Protein AF-A0A9X8VGM3-F1 (afdb_monomer)

InterPro domains:
  IPR003744 Queuosine precursor transporter [PF02592] (43-74)
  IPR003744 Queuosine precursor transporter [PTHR34300] (1-75)
  IPR003744 Queuosine precursor transporter [TIGR00697] (12-74)

Foldseek 3Di:
DDDDDPVRLVVVVVVLVVQLVVLVVVLVVQQVAWDADPNDIGTSSVVSVVVNVVSVVVNCVSVHVVVVVVVVVVD

pLDDT: mean 82.13, std 11.28, range [47.25, 94.06]

Sequence (75 aa):
MYSFTAQQRFTALVWLSLFHIAIITSSNYLVQLPITVFGFHTTWGAFTFPFIFLATDLTVRIFGAPLARRIILAV

Solvent-accessible surface area (backbone atoms only — not comparable to full-atom values): 4339 Å² total; per-residue (Å²): 130,89,83,73,51,76,67,56,50,51,54,48,50,53,53,52,50,53,51,46,53,52,48,53,53,49,23,66,56,30,48,74,42,77,43,73,57,98,86,42,84,48,32,52,19,75,71,40,52,62,53,54,56,52,51,50,52,50,48,34,66,73,70,29,61,71,57,51,49,52,55,62,74,72,106

Radius of gyration: 16.19 Å; Cα contacts (8 Å, |Δi|>4): 52; chains: 1; bounding box: 36×25×41 Å

Structure (mmCIF, N/CA/C/O backbone):
data_AF-A0A9X8VGM3-F1
#
_entry.id   AF-A0A9X8VGM3-F1
#
loop_
_atom_site.group_PDB
_atom_site.id
_atom_site.type_symbol
_atom_site.label_atom_id
_atom_site.label_alt_id
_atom_site.label_comp_id
_atom_site.label_asym_id
_atom_site.label_entity_id
_atom_site.label_seq_id
_atom_site.pdbx_PDB_ins_code
_atom_site.Cartn_x
_atom_site.Cartn_y
_atom_site.Cartn_z
_atom_site.occupancy
_atom_site.B_iso_or_equiv
_atom_site.auth_seq_id
_atom_site.auth_comp_id
_atom_site.auth_asym_id
_atom_site.auth_atom_id
_atom_site.pdbx_PDB_model_num
ATOM 1 N N . MET A 1 1 ? -7.007 15.678 19.190 1.00 51.94 1 MET A N 1
ATOM 2 C CA . MET A 1 1 ? -6.977 14.238 18.850 1.00 51.94 1 MET A CA 1
ATOM 3 C C . MET A 1 1 ? -8.313 13.892 18.21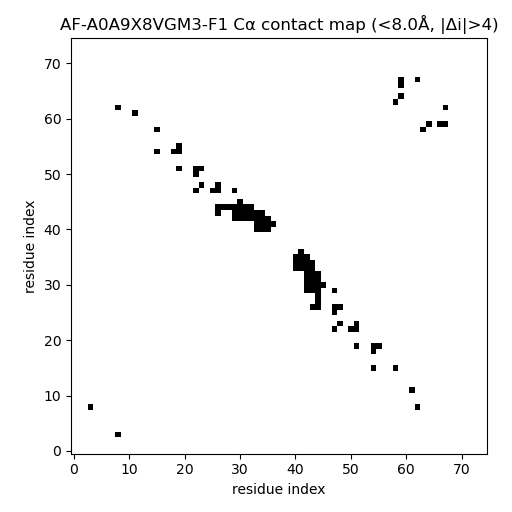9 1.00 51.94 1 MET A C 1
ATOM 5 O O . MET A 1 1 ? -9.327 14.166 18.844 1.00 51.94 1 MET A O 1
ATOM 9 N N . TYR A 1 2 ? -8.341 13.392 16.984 1.00 57.59 2 TYR A N 1
ATOM 10 C CA . TYR A 1 2 ? -9.599 13.005 16.338 1.00 57.59 2 TYR A CA 1
ATOM 11 C C . TYR A 1 2 ? -10.190 11.786 17.062 1.00 57.59 2 TYR A C 1
ATOM 13 O O . TYR A 1 2 ? -9.619 10.697 17.017 1.00 57.59 2 TYR A O 1
ATOM 21 N N . SER A 1 3 ? -11.310 11.968 17.762 1.00 61.62 3 SER A N 1
ATOM 22 C CA . SER A 1 3 ? -12.047 10.870 18.393 1.00 61.62 3 SER A CA 1
ATOM 23 C C . SER A 1 3 ? -13.001 10.255 17.376 1.00 61.62 3 SER A C 1
ATOM 25 O O . SER A 1 3 ? -14.141 10.685 17.243 1.00 61.62 3 SER A O 1
ATOM 27 N N . PHE A 1 4 ? -12.522 9.256 16.637 1.00 66.94 4 PHE A N 1
ATOM 28 C CA . PHE A 1 4 ? -13.372 8.464 15.748 1.00 66.94 4 PHE A CA 1
ATOM 29 C C . PHE A 1 4 ? -14.244 7.493 16.547 1.00 66.94 4 PHE A C 1
ATOM 31 O O . PHE A 1 4 ? -13.737 6.783 17.422 1.00 66.94 4 PHE A O 1
ATOM 38 N N . THR A 1 5 ? -15.531 7.417 16.208 1.00 80.00 5 THR A N 1
ATOM 39 C CA . THR A 1 5 ? -16.447 6.406 16.754 1.00 80.00 5 THR A CA 1
ATOM 40 C C . THR A 1 5 ? -16.076 5.006 16.247 1.00 80.00 5 THR A C 1
ATOM 42 O O . THR A 1 5 ? -15.407 4.856 15.221 1.00 80.00 5 THR A O 1
ATOM 45 N N . ALA A 1 6 ? -16.505 3.947 16.945 1.00 75.69 6 ALA A N 1
ATOM 46 C CA . ALA A 1 6 ? -16.213 2.564 16.543 1.00 75.69 6 ALA A CA 1
ATOM 47 C C . ALA A 1 6 ? -16.680 2.256 15.105 1.00 75.69 6 ALA A C 1
ATOM 49 O O . ALA A 1 6 ? -15.968 1.604 14.342 1.00 75.69 6 ALA A O 1
ATOM 50 N N . GLN A 1 7 ? -17.827 2.809 14.707 1.00 79.75 7 GLN A N 1
ATOM 51 C CA . GLN A 1 7 ? -18.371 2.676 13.358 1.00 79.75 7 GLN A CA 1
ATOM 52 C C . GLN A 1 7 ? -17.513 3.404 12.309 1.00 79.75 7 GLN A C 1
ATOM 54 O O . GLN A 1 7 ? -17.233 2.843 11.254 1.00 79.75 7 GLN A O 1
ATOM 59 N N . GLN A 1 8 ? -17.017 4.611 12.608 1.00 79.19 8 GLN A N 1
ATOM 60 C CA . GLN A 1 8 ? -16.108 5.343 11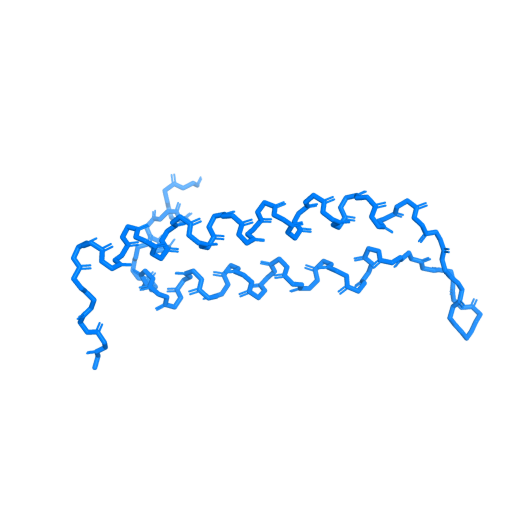.714 1.00 79.19 8 GLN A CA 1
ATOM 61 C C . GLN A 1 8 ? -14.777 4.612 11.517 1.00 79.19 8 GLN A C 1
ATOM 63 O O . GLN A 1 8 ? -14.244 4.603 10.410 1.00 79.19 8 GLN A O 1
ATOM 68 N N . ARG A 1 9 ? -14.257 3.959 12.564 1.00 75.06 9 ARG A N 1
ATOM 69 C CA . ARG A 1 9 ? -13.042 3.137 12.468 1.00 75.06 9 ARG A CA 1
ATOM 70 C C . ARG A 1 9 ? -13.245 1.927 11.565 1.00 75.06 9 ARG A C 1
ATOM 72 O O . ARG A 1 9 ? -12.376 1.644 10.751 1.00 75.06 9 ARG A O 1
ATOM 79 N N . PHE A 1 10 ? -14.385 1.246 11.673 1.00 78.25 10 PHE A N 1
ATOM 80 C CA . PHE A 1 10 ? -14.707 0.114 10.804 1.00 78.25 10 PHE A CA 1
ATOM 81 C C . PHE A 1 10 ? -14.840 0.543 9.337 1.00 78.25 10 PHE A C 1
ATOM 83 O O . PHE A 1 10 ? -14.215 -0.046 8.461 1.00 78.25 10 PHE A O 1
ATOM 90 N N . THR A 1 11 ? -15.569 1.627 9.069 1.00 82.75 11 THR A N 1
ATOM 91 C CA . THR A 1 11 ? -15.682 2.185 7.716 1.00 82.75 11 THR A CA 1
ATOM 92 C C . THR A 1 11 ? -14.315 2.599 7.163 1.00 82.75 11 THR A C 1
ATOM 94 O O . THR A 1 11 ? -14.004 2.299 6.013 1.00 82.75 11 THR A O 1
ATOM 97 N N . ALA A 1 12 ? -13.461 3.221 7.983 1.00 81.56 12 ALA A N 1
ATOM 98 C CA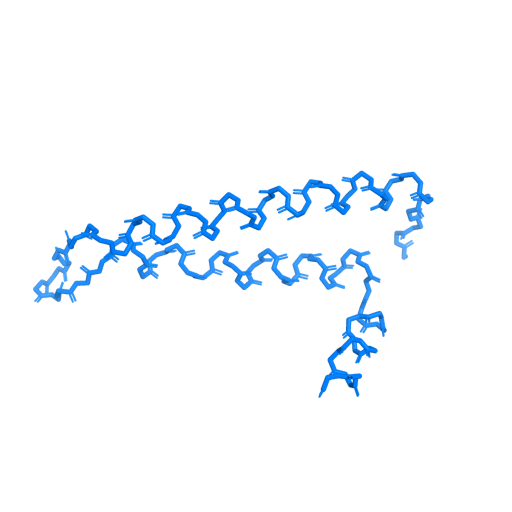 . ALA A 1 12 ? -12.095 3.557 7.592 1.00 81.56 12 ALA A CA 1
ATOM 99 C C . ALA A 1 12 ? -11.252 2.308 7.288 1.00 81.56 12 ALA A C 1
ATOM 101 O O . ALA A 1 12 ? -10.525 2.315 6.300 1.00 81.56 12 ALA A O 1
ATOM 102 N N . LEU A 1 13 ? -11.373 1.229 8.076 1.00 83.06 13 LEU A N 1
ATOM 103 C CA . LEU A 1 13 ? -10.687 -0.043 7.807 1.00 83.06 13 LEU A CA 1
ATOM 104 C C . LEU A 1 13 ? -11.082 -0.600 6.443 1.00 83.06 13 LEU A C 1
ATOM 106 O O . LEU A 1 13 ? -10.207 -0.988 5.673 1.00 83.06 13 LEU A O 1
ATOM 110 N N . VAL A 1 14 ? -12.381 -0.622 6.139 1.00 86.62 14 VAL A N 1
ATOM 111 C CA . VAL A 1 14 ? -12.892 -1.137 4.864 1.00 86.62 14 VAL A CA 1
ATOM 112 C C . VAL A 1 14 ? -12.345 -0.312 3.701 1.00 86.62 14 VAL A C 1
ATOM 114 O O . VAL A 1 14 ? -11.756 -0.875 2.781 1.00 86.62 14 VAL A O 1
ATOM 117 N N . TRP A 1 15 ? -12.456 1.018 3.764 1.00 85.88 15 TRP A N 1
ATOM 118 C CA . TRP A 1 15 ? -11.950 1.893 2.704 1.00 85.88 15 TRP A CA 1
ATOM 119 C C . TRP A 1 15 ? -10.435 1.804 2.527 1.00 85.88 15 TRP A C 1
ATOM 121 O O . TRP A 1 15 ? -9.962 1.706 1.397 1.00 85.88 15 TRP A O 1
ATOM 131 N N . LEU A 1 16 ? -9.669 1.786 3.620 1.00 86.62 16 LEU A N 1
ATOM 132 C CA . LEU A 1 16 ? -8.213 1.648 3.561 1.00 86.62 16 LEU A CA 1
ATOM 133 C C . LEU A 1 16 ? -7.790 0.282 3.021 1.00 86.62 16 LEU A C 1
ATOM 135 O O . LEU A 1 16 ? -6.831 0.212 2.256 1.00 86.62 16 LEU A O 1
ATOM 139 N N . SER A 1 17 ? -8.506 -0.788 3.371 1.00 87.56 17 SER A N 1
ATOM 140 C CA . SER A 1 17 ? -8.233 -2.135 2.855 1.00 87.56 17 SER A CA 1
ATOM 141 C C . SER A 1 17 ? -8.509 -2.216 1.356 1.00 87.56 17 SER A C 1
ATOM 143 O O . SER A 1 17 ? -7.660 -2.687 0.603 1.00 87.56 17 SER A O 1
ATOM 145 N N . LEU A 1 18 ? -9.650 -1.690 0.898 1.00 91.94 18 LEU A N 1
ATOM 146 C CA . LEU A 1 18 ? -9.973 -1.609 -0.530 1.00 91.94 18 LEU A CA 1
ATOM 147 C C . LEU A 1 18 ? -8.940 -0.773 -1.294 1.00 91.94 18 LEU A C 1
ATOM 149 O O . LEU A 1 18 ? -8.504 -1.171 -2.372 1.00 91.94 18 LEU A O 1
ATOM 153 N N . PHE A 1 19 ? -8.499 0.344 -0.715 1.00 89.06 19 PHE A N 1
ATOM 154 C CA . PHE A 1 19 ? -7.462 1.192 -1.294 1.00 89.06 19 PHE A CA 1
ATOM 155 C C . PHE A 1 19 ? -6.117 0.459 -1.429 1.00 89.06 19 PHE A C 1
ATOM 157 O O . PHE A 1 19 ? -5.498 0.514 -2.491 1.00 89.06 19 PHE A O 1
ATOM 164 N N . HIS A 1 20 ? -5.694 -0.294 -0.406 1.00 91.00 20 HIS A N 1
ATOM 165 C CA . HIS A 1 20 ? -4.490 -1.130 -0.486 1.00 91.00 20 HIS A CA 1
ATOM 166 C C . HIS A 1 20 ? -4.602 -2.184 -1.579 1.00 91.00 20 HIS A C 1
ATOM 168 O O . HIS A 1 20 ? -3.701 -2.304 -2.406 1.00 91.00 20 HIS A O 1
ATOM 174 N N . ILE A 1 21 ? -5.707 -2.932 -1.602 1.00 92.00 21 ILE A N 1
ATOM 175 C CA . ILE A 1 21 ? -5.935 -3.988 -2.592 1.00 92.00 21 ILE A CA 1
ATOM 176 C C . ILE A 1 21 ? -5.880 -3.402 -4.006 1.00 92.00 21 ILE A C 1
ATOM 178 O O . ILE A 1 21 ? -5.198 -3.957 -4.869 1.00 92.00 21 ILE A O 1
ATOM 182 N N . ALA A 1 22 ? -6.532 -2.260 -4.236 1.00 93.06 22 ALA A N 1
ATOM 183 C CA . ALA A 1 22 ? -6.523 -1.585 -5.527 1.00 93.06 22 ALA A CA 1
ATOM 184 C C . ALA A 1 22 ? -5.103 -1.177 -5.955 1.00 93.06 22 ALA A C 1
ATOM 186 O O . ALA A 1 22 ? -4.704 -1.474 -7.084 1.00 93.06 22 ALA A O 1
ATOM 187 N N . ILE A 1 23 ? -4.315 -0.559 -5.066 1.00 91.44 23 ILE A N 1
ATOM 188 C CA . ILE A 1 23 ? -2.935 -0.146 -5.375 1.00 91.44 23 ILE A CA 1
ATOM 189 C C . ILE A 1 23 ? -2.038 -1.355 -5.634 1.00 91.44 23 ILE A C 1
ATOM 191 O O . ILE A 1 23 ? -1.286 -1.349 -6.609 1.00 91.44 23 ILE A O 1
ATOM 195 N N . ILE A 1 24 ? -2.097 -2.386 -4.787 1.00 92.25 24 ILE A N 1
ATOM 196 C CA . ILE A 1 24 ? -1.249 -3.580 -4.910 1.00 92.25 24 ILE A CA 1
ATOM 197 C C . ILE A 1 24 ? -1.557 -4.306 -6.219 1.00 92.25 24 ILE A C 1
ATOM 199 O O . ILE A 1 24 ? -0.636 -4.648 -6.962 1.00 92.25 24 ILE A O 1
ATOM 203 N N . THR A 1 25 ? -2.841 -4.500 -6.527 1.00 94.06 25 THR A N 1
ATOM 204 C CA . THR A 1 25 ? -3.279 -5.170 -7.760 1.00 94.06 25 THR A CA 1
ATOM 205 C C . THR A 1 25 ? -2.850 -4.373 -8.987 1.00 94.06 25 THR A C 1
ATOM 207 O O . THR A 1 25 ? -2.226 -4.921 -9.895 1.00 94.06 25 THR A O 1
ATOM 210 N N . SER A 1 26 ? -3.105 -3.060 -8.985 1.00 93.06 26 SER A N 1
ATOM 211 C CA . SER A 1 26 ? -2.713 -2.177 -10.089 1.00 93.06 26 SER A CA 1
ATOM 212 C C . SER A 1 26 ? -1.195 -2.160 -10.273 1.00 93.06 26 SER A C 1
ATOM 214 O O . SER A 1 26 ? -0.714 -2.273 -11.393 1.00 93.06 26 SER A O 1
ATOM 216 N N . SER A 1 27 ? -0.424 -2.099 -9.184 1.00 92.12 27 SER A N 1
ATOM 217 C CA . SER A 1 27 ? 1.044 -2.101 -9.239 1.00 92.12 27 SER A CA 1
ATOM 218 C C . SER A 1 27 ? 1.600 -3.402 -9.807 1.00 92.12 27 SER A C 1
ATOM 220 O O . SER A 1 27 ? 2.476 -3.362 -10.664 1.00 92.12 27 SER A O 1
ATOM 222 N N . ASN A 1 28 ? 1.063 -4.553 -9.390 1.00 92.44 28 ASN A N 1
ATOM 223 C CA . ASN A 1 28 ? 1.479 -5.855 -9.920 1.00 92.44 28 ASN A CA 1
ATOM 224 C C . ASN A 1 28 ? 1.218 -5.984 -11.426 1.00 92.44 28 ASN A C 1
ATOM 226 O O . ASN A 1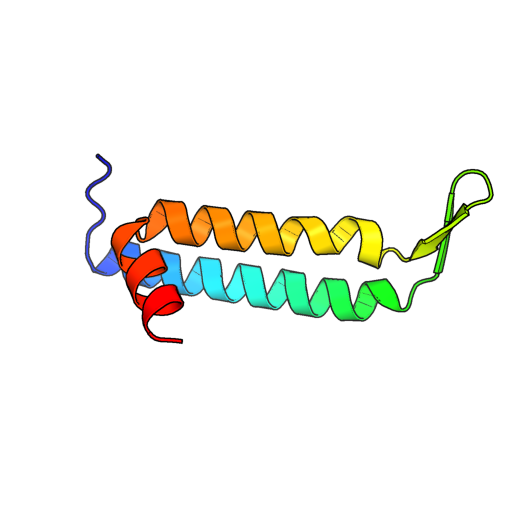 28 ? 2.002 -6.603 -12.146 1.00 92.44 28 ASN A O 1
ATOM 230 N N . TYR A 1 29 ? 0.138 -5.378 -11.918 1.00 92.69 29 TYR A N 1
ATOM 231 C CA . TYR A 1 29 ? -0.124 -5.315 -13.350 1.00 92.69 29 TYR A CA 1
ATOM 232 C C . TYR A 1 29 ? 0.844 -4.359 -14.064 1.00 92.69 29 TYR A C 1
ATOM 234 O O . TYR A 1 29 ? 1.469 -4.718 -15.058 1.00 92.69 29 TYR A O 1
ATOM 242 N N . LEU A 1 30 ? 1.035 -3.154 -13.523 1.00 91.25 30 LEU A N 1
ATOM 243 C CA . LEU A 1 30 ? 1.842 -2.094 -14.135 1.00 91.25 30 LEU A CA 1
ATOM 244 C C . LEU A 1 30 ? 3.347 -2.389 -14.165 1.00 91.25 30 LEU A C 1
ATOM 246 O O . LEU A 1 30 ? 4.058 -1.849 -15.010 1.00 91.25 30 LEU A O 1
ATOM 250 N N . VAL A 1 31 ? 3.844 -3.278 -13.304 1.00 92.56 31 VAL A N 1
ATOM 251 C CA . VAL A 1 31 ? 5.221 -3.795 -13.395 1.00 92.56 31 VAL A CA 1
ATOM 252 C C . VAL A 1 31 ? 5.493 -4.468 -14.739 1.00 92.56 31 VAL A C 1
ATOM 254 O O . VAL A 1 31 ? 6.618 -4.426 -15.222 1.00 92.56 31 VAL A O 1
ATOM 257 N N . GLN A 1 32 ? 4.477 -5.055 -15.367 1.00 89.31 32 GLN A N 1
ATOM 258 C CA . GLN A 1 32 ? 4.632 -5.771 -16.633 1.00 89.31 32 GLN A CA 1
ATOM 259 C C . GLN A 1 32 ? 4.716 -4.830 -17.836 1.00 89.31 32 GLN A C 1
ATOM 261 O O . GLN A 1 32 ? 5.041 -5.277 -18.931 1.00 89.31 32 GLN A O 1
ATOM 266 N N . LEU A 1 33 ? 4.413 -3.541 -17.652 1.00 91.69 33 LEU A N 1
ATOM 267 C CA . LEU A 1 33 ? 4.415 -2.549 -18.717 1.00 91.69 33 LEU A CA 1
ATOM 268 C C . LEU A 1 33 ? 5.759 -1.801 -18.727 1.00 91.69 33 LEU A C 1
ATOM 270 O O . LEU A 1 33 ? 5.964 -0.906 -17.895 1.00 91.69 33 LEU A O 1
ATOM 274 N N . PRO A 1 34 ? 6.683 -2.149 -19.643 1.00 89.69 34 PRO A N 1
ATOM 275 C CA . PRO A 1 34 ? 7.969 -1.482 -19.753 1.00 89.69 34 PRO A CA 1
ATOM 276 C C . PRO A 1 34 ? 7.800 -0.076 -20.328 1.00 89.69 34 PRO A C 1
ATOM 278 O O . PRO A 1 34 ? 6.994 0.167 -21.228 1.00 89.69 34 PRO A O 1
ATOM 281 N N . ILE A 1 35 ? 8.590 0.856 -19.814 1.00 92.50 35 ILE A N 1
ATOM 282 C CA . ILE A 1 35 ? 8.623 2.256 -20.230 1.00 92.50 35 ILE A CA 1
ATOM 283 C C . ILE A 1 35 ? 10.090 2.672 -20.312 1.00 92.50 35 ILE A C 1
ATOM 285 O O . ILE A 1 35 ? 10.923 2.243 -19.516 1.00 92.50 35 ILE A O 1
ATOM 289 N N . THR A 1 36 ? 10.419 3.533 -21.269 1.00 88.31 36 THR A N 1
ATOM 290 C CA . THR A 1 36 ? 11.763 4.112 -21.352 1.00 88.31 36 THR A CA 1
ATOM 291 C C . THR A 1 36 ? 11.665 5.607 -21.093 1.00 88.31 36 THR A C 1
ATOM 293 O O . THR A 1 36 ? 10.980 6.313 -21.828 1.00 88.31 3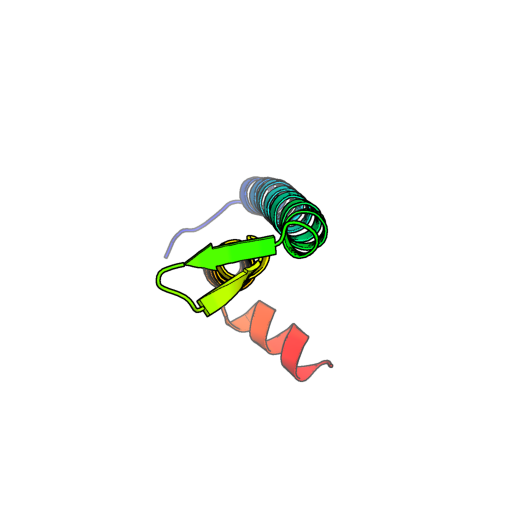6 THR A O 1
ATOM 296 N N . VAL A 1 37 ? 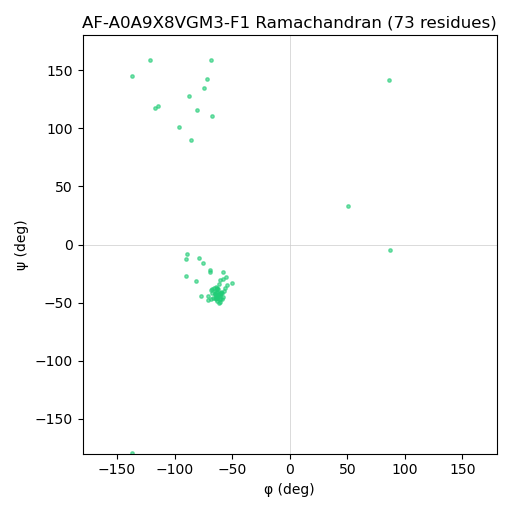12.326 6.090 -20.042 1.00 87.19 37 VAL A N 1
ATOM 297 C CA . VAL A 1 37 ? 12.328 7.507 -19.648 1.00 87.19 37 VAL A CA 1
ATOM 298 C C . VAL A 1 37 ? 13.750 8.032 -19.751 1.00 87.19 37 VAL A C 1
ATOM 300 O O . VAL A 1 37 ? 14.628 7.536 -19.056 1.00 87.19 37 VAL A O 1
ATOM 303 N N . PHE A 1 38 ? 13.999 9.013 -20.623 1.00 87.06 38 PHE A N 1
ATOM 304 C CA . PHE A 1 38 ? 15.336 9.604 -20.824 1.00 87.06 38 PHE A CA 1
ATOM 305 C C . PHE A 1 38 ? 16.464 8.570 -21.054 1.00 87.06 38 PHE A C 1
ATOM 307 O O . PHE A 1 38 ? 17.596 8.779 -20.632 1.00 87.06 38 PHE A O 1
ATOM 314 N N . GLY A 1 39 ? 16.159 7.439 -21.703 1.00 86.81 39 GLY A N 1
ATOM 315 C CA . GLY A 1 39 ? 17.113 6.347 -21.947 1.00 86.81 39 GLY A CA 1
ATOM 316 C C . GLY A 1 39 ? 17.219 5.305 -20.824 1.00 86.81 39 GLY A C 1
ATOM 317 O O . GLY A 1 39 ? 17.884 4.291 -21.006 1.00 86.81 39 GLY A O 1
ATOM 318 N N . PHE A 1 40 ? 16.531 5.499 -19.696 1.00 86.88 40 PHE A N 1
ATOM 319 C CA . PHE A 1 40 ? 16.423 4.500 -18.634 1.00 86.88 40 PHE A CA 1
ATOM 320 C C . PHE A 1 40 ? 15.246 3.560 -18.885 1.00 86.88 40 PHE A C 1
ATOM 322 O O . PHE A 1 40 ? 14.110 4.010 -19.044 1.00 86.88 40 PHE A O 1
ATOM 329 N N . HIS A 1 41 ? 15.509 2.254 -18.863 1.00 87.75 41 HIS A N 1
ATOM 330 C CA . HIS A 1 41 ? 14.469 1.231 -18.891 1.00 87.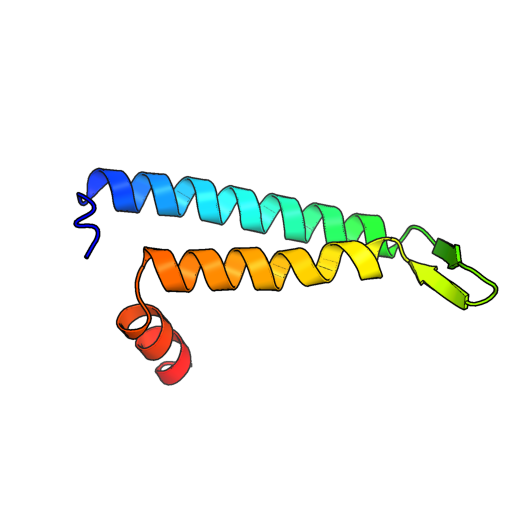75 41 HIS A CA 1
ATOM 331 C C . HIS A 1 41 ? 13.888 1.051 -17.490 1.00 87.75 41 HIS A C 1
ATOM 333 O O . HIS A 1 41 ? 14.580 0.636 -16.563 1.00 87.75 41 HIS A O 1
ATOM 339 N N . THR A 1 42 ? 12.612 1.374 -17.334 1.00 91.38 42 THR A N 1
ATOM 340 C CA . THR A 1 42 ? 11.864 1.174 -16.093 1.00 91.38 42 THR A CA 1
ATOM 341 C C . THR A 1 42 ? 10.481 0.615 -16.417 1.00 91.38 42 THR A C 1
ATOM 343 O O . THR A 1 42 ? 10.161 0.342 -17.572 1.00 91.38 42 THR A O 1
ATOM 346 N N . THR A 1 43 ? 9.657 0.379 -15.409 1.00 93.31 43 THR A N 1
ATOM 347 C CA . THR A 1 43 ? 8.278 -0.082 -15.589 1.00 93.31 43 THR A CA 1
ATOM 348 C C . THR A 1 43 ? 7.333 0.916 -14.950 1.00 93.31 43 THR A C 1
ATOM 350 O O . THR A 1 43 ? 7.721 1.669 -14.052 1.00 93.31 43 THR A O 1
ATOM 353 N N . TRP A 1 44 ? 6.068 0.920 -15.372 1.00 91.75 44 TRP A N 1
ATOM 354 C CA . TRP A 1 44 ? 5.051 1.739 -14.704 1.00 91.75 44 TRP A CA 1
ATOM 355 C C . TRP A 1 44 ? 4.921 1.393 -13.212 1.00 91.75 44 TRP A C 1
ATOM 357 O O . TRP A 1 44 ? 4.557 2.253 -12.410 1.00 91.75 44 TRP A O 1
ATOM 367 N N . GLY A 1 45 ? 5.310 0.174 -12.823 1.00 88.00 45 GLY A N 1
ATOM 368 C CA . GLY A 1 45 ? 5.410 -0.252 -11.429 1.00 88.00 45 GLY A CA 1
ATOM 369 C C . GLY A 1 45 ? 6.279 0.662 -10.559 1.00 88.00 45 GLY A C 1
ATOM 370 O O . GLY A 1 45 ? 5.932 0.912 -9.406 1.00 88.00 45 GLY A O 1
ATOM 371 N N . ALA A 1 46 ? 7.359 1.236 -11.102 1.00 88.94 46 ALA A N 1
ATOM 372 C CA . ALA A 1 46 ? 8.233 2.141 -10.350 1.00 88.94 46 ALA A CA 1
ATOM 373 C C . ALA A 1 46 ? 7.495 3.390 -9.835 1.00 88.94 46 ALA A C 1
ATOM 375 O O . ALA A 1 46 ? 7.824 3.908 -8.769 1.00 88.94 46 ALA A O 1
ATOM 376 N N . PHE A 1 47 ? 6.471 3.849 -10.559 1.00 89.50 47 PHE A N 1
ATOM 377 C CA . PHE A 1 47 ? 5.639 4.97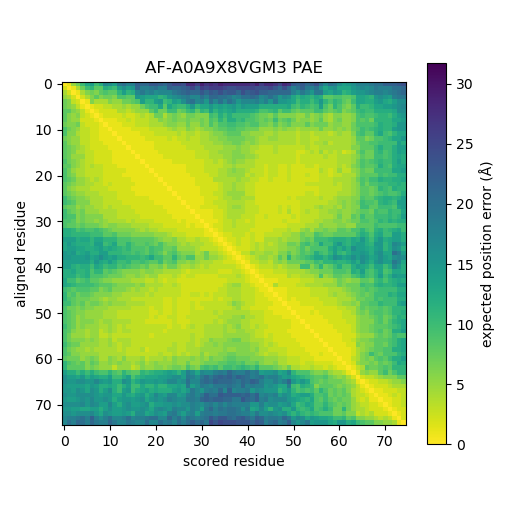2 -10.137 1.00 89.50 47 PHE A CA 1
ATOM 378 C C . PHE A 1 47 ? 4.559 4.558 -9.130 1.00 89.50 47 PHE A C 1
ATOM 380 O O . PHE A 1 47 ? 4.193 5.351 -8.266 1.00 89.50 47 PHE A O 1
ATOM 387 N N . THR A 1 48 ? 4.050 3.326 -9.201 1.00 89.94 48 THR A N 1
ATOM 388 C CA . THR A 1 48 ? 2.907 2.903 -8.379 1.00 89.94 48 THR A CA 1
ATOM 389 C C . THR A 1 48 ? 3.291 2.299 -7.030 1.00 89.94 48 THR A C 1
ATOM 391 O O . THR A 1 48 ? 2.539 2.442 -6.067 1.00 89.94 48 THR A O 1
ATOM 394 N N . PHE A 1 49 ? 4.478 1.700 -6.903 1.00 89.19 49 PHE A N 1
ATOM 395 C CA . PHE A 1 49 ? 4.959 1.149 -5.629 1.00 89.19 49 PHE A CA 1
ATOM 396 C C . PHE A 1 49 ? 5.024 2.160 -4.466 1.00 89.19 49 PHE A C 1
ATOM 398 O O . PHE A 1 49 ? 4.610 1.797 -3.361 1.00 89.19 49 PHE A O 1
ATOM 405 N N . PRO A 1 50 ? 5.454 3.425 -4.657 1.00 91.75 50 PRO A N 1
ATOM 406 C CA . PRO A 1 50 ? 5.421 4.436 -3.597 1.00 91.75 50 PRO A CA 1
ATOM 407 C C . PRO A 1 50 ? 4.037 4.652 -2.962 1.00 91.75 50 PRO A C 1
ATOM 409 O O . PRO A 1 50 ? 3.944 4.984 -1.779 1.00 91.75 50 PRO A O 1
ATOM 412 N N . PHE A 1 51 ? 2.948 4.409 -3.698 1.00 90.19 51 PHE A N 1
ATOM 413 C CA . PHE A 1 51 ? 1.592 4.564 -3.165 1.00 90.19 51 PHE A CA 1
ATOM 414 C C . PHE A 1 51 ? 1.236 3.500 -2.114 1.00 90.19 51 PHE A C 1
ATOM 416 O O . PHE A 1 51 ? 0.402 3.766 -1.250 1.00 90.19 51 PHE A O 1
ATOM 423 N N . ILE A 1 52 ? 1.892 2.331 -2.117 1.00 90.19 52 ILE A N 1
ATOM 424 C CA . ILE A 1 52 ? 1.702 1.300 -1.079 1.00 90.19 52 ILE A CA 1
ATOM 425 C C . ILE A 1 52 ? 2.182 1.824 0.280 1.00 90.19 52 ILE A C 1
ATOM 427 O O . ILE A 1 52 ? 1.493 1.671 1.293 1.00 90.19 52 ILE A O 1
ATOM 431 N N . PHE A 1 53 ? 3.334 2.500 0.300 1.00 88.31 53 PHE A N 1
ATOM 432 C CA . PHE A 1 53 ? 3.856 3.132 1.511 1.00 88.31 53 PHE A CA 1
ATOM 433 C C . PHE A 1 53 ? 2.939 4.254 1.998 1.00 88.31 53 PHE A C 1
ATOM 435 O O . PHE A 1 53 ? 2.673 4.342 3.194 1.00 88.31 53 PHE A O 1
ATOM 442 N N . LEU A 1 54 ? 2.400 5.066 1.083 1.00 88.56 54 LEU A N 1
ATOM 443 C CA . LEU A 1 54 ? 1.439 6.118 1.423 1.00 88.56 54 LEU A CA 1
ATOM 444 C C . LEU A 1 54 ? 0.167 5.548 2.072 1.00 88.56 54 LEU A C 1
ATOM 446 O O . LEU A 1 54 ? -0.283 6.046 3.103 1.00 88.56 54 LEU A O 1
ATOM 450 N N . ALA A 1 55 ? -0.404 4.489 1.494 1.00 87.44 55 ALA A N 1
ATOM 451 C CA . ALA A 1 55 ? -1.581 3.818 2.041 1.00 87.44 55 ALA A CA 1
ATOM 452 C C . ALA A 1 55 ? -1.306 3.246 3.445 1.00 87.44 55 ALA A C 1
ATOM 454 O O . ALA A 1 55 ? -2.121 3.394 4.367 1.00 87.44 55 ALA A O 1
ATOM 455 N N . THR A 1 56 ? -0.125 2.652 3.625 1.00 86.50 56 THR A N 1
ATOM 456 C CA . THR A 1 56 ? 0.324 2.113 4.913 1.00 86.50 56 THR A CA 1
ATOM 457 C C . THR A 1 56 ? 0.481 3.228 5.954 1.00 86.50 56 THR A C 1
ATOM 459 O O . THR A 1 56 ? -0.046 3.101 7.060 1.00 86.50 56 THR A O 1
ATOM 462 N N . ASP A 1 57 ? 1.112 4.357 5.608 1.00 86.25 57 ASP A N 1
ATOM 463 C CA . ASP A 1 57 ? 1.268 5.509 6.514 1.00 86.25 57 ASP A CA 1
ATOM 464 C C . ASP A 1 57 ? -0.091 6.080 6.950 1.00 86.25 57 ASP A C 1
ATOM 466 O O . ASP A 1 57 ? -0.323 6.312 8.139 1.00 86.25 57 ASP A O 1
ATOM 470 N N . LEU A 1 58 ? -1.039 6.223 6.016 1.00 83.25 58 LEU A N 1
ATOM 471 C CA . LEU A 1 58 ? -2.407 6.656 6.323 1.00 83.25 58 LEU A CA 1
ATOM 472 C C . 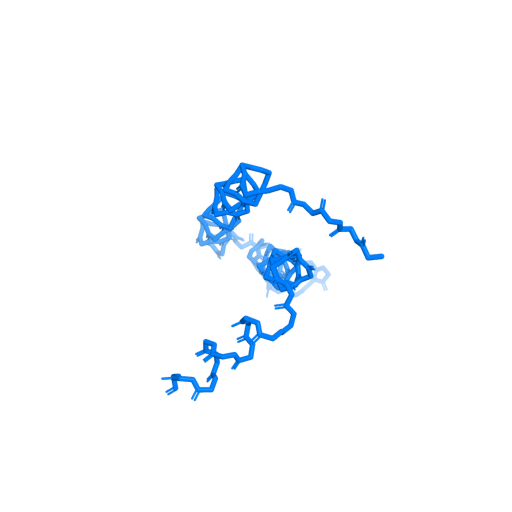LEU A 1 58 ? -3.097 5.716 7.317 1.00 83.25 58 LEU A C 1
ATOM 474 O O . LEU A 1 58 ? -3.748 6.172 8.258 1.00 83.25 58 LEU A O 1
ATOM 478 N N . THR A 1 59 ? -2.911 4.408 7.151 1.00 83.62 59 THR A N 1
ATOM 479 C CA . THR A 1 59 ? -3.463 3.398 8.062 1.00 83.62 59 THR A CA 1
ATOM 480 C C . THR A 1 59 ? -2.873 3.546 9.463 1.00 83.62 59 THR A C 1
ATOM 482 O O . THR A 1 59 ? -3.615 3.597 10.446 1.00 83.62 59 THR A O 1
ATOM 485 N N . VAL A 1 60 ? -1.553 3.712 9.572 1.00 83.69 60 VAL A N 1
ATOM 486 C CA . VAL A 1 60 ? -0.871 3.931 10.859 1.00 83.69 60 VAL A CA 1
ATOM 487 C C . VAL A 1 60 ? -1.321 5.237 11.523 1.00 83.69 60 VAL A C 1
ATOM 489 O O . VAL A 1 60 ? -1.508 5.272 12.741 1.00 83.69 60 VAL A O 1
ATOM 492 N N . ARG A 1 61 ? -1.560 6.303 10.750 1.00 82.50 61 ARG A N 1
ATOM 493 C CA . ARG A 1 61 ? -2.080 7.577 11.274 1.00 82.50 61 ARG A CA 1
ATOM 494 C C . ARG A 1 61 ? -3.519 7.473 11.775 1.00 82.50 61 ARG A C 1
ATOM 496 O O . ARG A 1 61 ? -3.838 8.079 12.795 1.00 82.50 61 ARG A O 1
ATOM 503 N N . ILE A 1 62 ? -4.376 6.719 11.086 1.00 76.56 62 ILE A N 1
ATOM 504 C CA . ILE A 1 62 ? -5.804 6.591 11.420 1.00 76.56 62 ILE A CA 1
ATOM 505 C C . ILE A 1 62 ? -6.026 5.658 12.618 1.00 76.56 62 ILE A C 1
ATOM 507 O O . ILE A 1 62 ? -6.787 6.000 13.524 1.00 76.56 62 ILE A O 1
ATOM 511 N N . PHE A 1 63 ? -5.350 4.506 12.667 1.00 73.69 63 PHE A N 1
ATOM 512 C CA . PHE A 1 63 ? -5.489 3.542 13.774 1.00 73.69 63 PHE A CA 1
ATOM 513 C C . PHE A 1 63 ? -4.521 3.786 14.931 1.00 73.69 63 PHE A C 1
ATOM 515 O O . PHE A 1 63 ? -4.664 3.199 16.005 1.00 73.69 63 PHE A O 1
ATOM 522 N N . GLY A 1 64 ? -3.579 4.703 14.734 1.00 70.19 64 GLY A N 1
ATOM 523 C CA . GLY A 1 64 ? -2.603 5.112 15.720 1.00 70.19 64 GLY A CA 1
ATOM 524 C C . GLY A 1 64 ? -1.357 4.229 15.728 1.00 70.19 64 GLY A C 1
ATOM 525 O O . GLY A 1 64 ? -1.404 2.997 15.671 1.00 70.19 64 GLY A O 1
ATOM 526 N N . ALA A 1 65 ? -0.219 4.893 15.933 1.00 64.69 65 ALA A N 1
ATOM 527 C CA . ALA A 1 65 ? 1.083 4.270 16.138 1.00 64.69 65 ALA A CA 1
ATOM 528 C C . ALA A 1 65 ? 1.130 3.159 17.215 1.00 64.69 65 ALA A C 1
ATOM 530 O O . ALA A 1 65 ? 1.903 2.223 17.021 1.00 64.69 65 ALA A O 1
ATOM 531 N N . PRO A 1 66 ? 0.356 3.180 18.328 1.00 66.12 66 PRO A N 1
ATOM 532 C CA . PRO A 1 66 ? 0.442 2.119 19.333 1.00 66.12 66 PRO A CA 1
ATOM 533 C C . PRO A 1 66 ? -0.073 0.771 18.819 1.00 66.12 66 PRO A C 1
ATOM 535 O O . PRO A 1 66 ? 0.509 -0.263 19.140 1.00 66.12 66 PRO A O 1
ATOM 538 N N . LEU A 1 67 ? -1.144 0.774 18.016 1.00 66.88 67 LEU A N 1
ATOM 539 C CA . LEU A 1 67 ? -1.710 -0.449 17.445 1.00 66.88 67 LEU A CA 1
ATOM 540 C C . LEU A 1 67 ? -0.774 -1.016 16.370 1.00 66.88 67 LEU A C 1
ATOM 542 O O . LEU A 1 67 ? -0.464 -2.203 16.390 1.00 66.88 67 LEU A O 1
ATOM 546 N N . ALA A 1 68 ? -0.247 -0.146 15.502 1.00 62.50 68 ALA A N 1
ATOM 547 C CA . ALA A 1 68 ? 0.732 -0.520 14.482 1.00 62.50 68 ALA A CA 1
ATOM 548 C C . ALA A 1 68 ? 2.025 -1.087 15.094 1.00 62.50 68 ALA A C 1
ATOM 550 O O . ALA A 1 68 ? 2.517 -2.124 14.657 1.00 62.50 68 ALA A O 1
ATOM 551 N N . ARG A 1 69 ? 2.542 -0.461 16.162 1.00 64.31 69 ARG A N 1
ATOM 552 C CA . ARG A 1 69 ? 3.716 -0.956 16.897 1.00 64.31 69 ARG A CA 1
ATOM 553 C C . ARG A 1 69 ? 3.475 -2.319 17.538 1.00 64.31 69 ARG A C 1
ATOM 555 O O . ARG A 1 69 ? 4.382 -3.136 17.522 1.00 64.31 69 ARG A O 1
ATOM 562 N N . ARG A 1 70 ? 2.278 -2.585 18.076 1.00 65.50 70 ARG A N 1
ATOM 563 C CA . ARG A 1 70 ? 1.939 -3.907 18.633 1.00 65.50 70 ARG A CA 1
ATOM 564 C C . ARG A 1 70 ? 1.958 -5.009 17.578 1.00 65.50 70 ARG A C 1
ATOM 566 O O . ARG A 1 70 ? 2.409 -6.095 17.892 1.00 65.50 70 ARG A O 1
ATOM 573 N N . ILE A 1 71 ? 1.494 -4.732 16.360 1.00 63.75 71 ILE A N 1
ATOM 574 C CA . ILE A 1 71 ? 1.509 -5.712 15.264 1.00 63.75 71 ILE A CA 1
ATOM 575 C C . ILE A 1 71 ? 2.948 -5.996 14.820 1.00 63.75 71 ILE A C 1
ATOM 577 O O . ILE A 1 71 ? 3.321 -7.154 14.713 1.00 63.75 71 ILE A O 1
ATOM 581 N N . ILE A 1 72 ? 3.767 -4.956 14.626 1.00 63.12 72 ILE A N 1
ATOM 582 C CA . ILE A 1 72 ? 5.171 -5.116 14.210 1.00 63.12 72 ILE A CA 1
ATOM 583 C C . ILE A 1 72 ? 6.004 -5.823 15.284 1.00 63.12 72 ILE A C 1
ATOM 585 O O . ILE A 1 72 ? 6.836 -6.642 14.943 1.00 63.12 72 ILE A O 1
ATOM 589 N N . LEU A 1 73 ? 5.797 -5.518 16.570 1.00 70.12 73 LEU A N 1
ATOM 590 C CA . LEU A 1 73 ? 6.516 -6.177 17.670 1.00 70.12 73 LEU A CA 1
ATOM 591 C C . LEU A 1 73 ? 6.024 -7.604 17.955 1.00 70.12 73 LEU A C 1
ATOM 593 O O . LEU A 1 73 ? 6.685 -8.326 18.695 1.00 70.12 73 LEU A O 1
ATOM 597 N N . ALA A 1 74 ? 4.844 -7.978 17.455 1.00 64.88 74 ALA A N 1
ATOM 598 C CA . ALA A 1 74 ? 4.291 -9.322 17.607 1.00 64.88 74 ALA A CA 1
ATOM 599 C C . ALA A 1 74 ? 4.703 -10.277 16.472 1.00 64.88 74 ALA A C 1
ATOM 601 O O . ALA A 1 74 ? 4.464 -11.478 16.599 1.00 64.88 74 ALA A O 1
ATOM 602 N N . VAL A 1 75 ? 5.276 -9.749 15.386 1.00 47.25 75 VAL A N 1
ATOM 603 C CA . VAL A 1 75 ? 5.860 -10.499 14.262 1.00 47.25 75 VAL A CA 1
ATOM 604 C C . VAL A 1 75 ? 7.367 -10.579 14.455 1.00 47.25 75 VAL A C 1
ATOM 606 O O . VAL A 1 75 ? 7.904 -11.692 14.279 1.00 47.25 75 VAL A O 1
#

Mean predicted aligned error: 7.27 Å

Organism: Serratia marcescens (NCBI:txid615)

Secondary structure (DSSP, 8-state):
-----HHHHHHHHHHHHHHHHHHHHHHHHHTTSEEEETTEEEETHHHHHHHHHHHHHHHHHHH-HHHHHHHHHH-